Protein AF-A0A1J3DYV0-F1 (afdb_monomer_lite)

Structure (mmCIF, N/CA/C/O backbone):
data_AF-A0A1J3DYV0-F1
#
_entry.id   AF-A0A1J3DYV0-F1
#
loop_
_atom_site.group_PDB
_atom_site.id
_atom_site.type_symbol
_atom_site.label_atom_id
_atom_site.label_alt_id
_atom_site.label_comp_id
_atom_site.label_asym_id
_atom_site.label_entity_id
_atom_site.label_seq_id
_atom_site.pdbx_PDB_ins_code
_atom_site.Cartn_x
_atom_site.Cartn_y
_atom_site.Cartn_z
_atom_site.occupancy
_atom_site.B_iso_or_equiv
_atom_site.auth_seq_id
_atom_site.auth_comp_id
_atom_site.auth_asym_id
_atom_site.auth_atom_id
_atom_site.pdbx_PDB_model_num
ATOM 1 N N . ASP A 1 1 ? 11.019 13.696 -4.417 1.00 54.97 1 ASP A N 1
ATOM 2 C CA . ASP A 1 1 ? 9.734 13.324 -5.037 1.00 54.97 1 ASP A CA 1
ATOM 3 C C . ASP A 1 1 ? 9.587 11.817 -5.025 1.00 54.97 1 ASP A C 1
ATOM 5 O O . ASP A 1 1 ? 10.525 11.134 -5.429 1.00 54.97 1 ASP A O 1
ATOM 9 N N . SER A 1 2 ? 8.481 11.292 -4.488 1.00 62.97 2 SER A N 1
ATOM 10 C CA . SER A 1 2 ? 8.200 9.856 -4.598 1.00 62.97 2 SER A CA 1
ATOM 11 C C . SER A 1 2 ? 7.923 9.525 -6.063 1.00 62.97 2 SER A C 1
ATOM 13 O O . SER A 1 2 ? 7.266 10.290 -6.771 1.00 62.97 2 SER A O 1
ATOM 15 N N . LYS A 1 3 ? 8.427 8.380 -6.523 1.00 86.19 3 LYS A N 1
ATOM 16 C CA . LYS A 1 3 ? 8.192 7.876 -7.886 1.00 86.19 3 LYS A CA 1
ATOM 17 C C . LYS A 1 3 ? 6.800 7.263 -8.059 1.00 86.19 3 LYS A C 1
ATOM 19 O O . LYS A 1 3 ? 6.514 6.655 -9.086 1.00 86.19 3 LYS A O 1
ATOM 24 N N . ILE A 1 4 ? 5.952 7.388 -7.041 1.00 93.19 4 ILE A N 1
ATOM 25 C CA . ILE A 1 4 ? 4.646 6.757 -6.948 1.00 93.19 4 ILE A CA 1
ATOM 26 C C . ILE A 1 4 ? 3.616 7.847 -6.673 1.00 93.19 4 ILE A C 1
ATOM 28 O O . ILE A 1 4 ? 3.793 8.678 -5.782 1.00 93.19 4 ILE A O 1
ATOM 32 N N . THR A 1 5 ? 2.529 7.839 -7.436 1.00 94.25 5 THR A N 1
ATOM 33 C CA . THR A 1 5 ? 1.437 8.807 -7.306 1.00 94.25 5 THR A CA 1
ATOM 34 C C . THR A 1 5 ? 0.112 8.093 -7.093 1.00 94.25 5 THR A C 1
ATOM 36 O O . THR A 1 5 ? -0.112 7.015 -7.639 1.00 94.25 5 THR A O 1
ATOM 39 N N . VAL A 1 6 ? -0.775 8.686 -6.291 1.00 96.12 6 VAL A N 1
ATOM 40 C CA . VAL A 1 6 ? -2.171 8.239 -6.207 1.00 96.12 6 VAL A CA 1
ATOM 41 C C . VAL A 1 6 ? -2.878 8.700 -7.477 1.00 96.12 6 VAL A C 1
ATOM 43 O O . VAL A 1 6 ? -2.861 9.889 -7.793 1.00 96.12 6 VAL A O 1
ATOM 46 N N . VAL A 1 7 ? -3.464 7.762 -8.218 1.00 96.88 7 VAL A N 1
ATOM 47 C CA . VAL A 1 7 ? -4.127 8.037 -9.506 1.00 96.88 7 VAL A CA 1
ATOM 48 C C . VAL A 1 7 ? -5.647 7.951 -9.420 1.00 96.88 7 VAL A C 1
ATOM 50 O O . VAL A 1 7 ? -6.337 8.527 -10.260 1.00 96.88 7 VAL A O 1
ATOM 53 N N . SER A 1 8 ? -6.174 7.279 -8.398 1.00 97.44 8 SER A N 1
ATOM 54 C CA . SER A 1 8 ? -7.605 7.228 -8.121 1.00 97.44 8 SER A CA 1
ATOM 55 C C . SER A 1 8 ? -7.879 6.828 -6.677 1.00 97.44 8 SER A C 1
ATOM 57 O O . SER A 1 8 ? -7.126 6.064 -6.070 1.00 97.44 8 SER A O 1
ATOM 59 N N . GLU A 1 9 ? -8.990 7.330 -6.151 1.00 98.19 9 GLU A N 1
ATOM 60 C CA . GLU A 1 9 ? -9.508 7.017 -4.822 1.00 98.19 9 GLU A CA 1
ATOM 61 C C . GLU A 1 9 ? -11.019 6.783 -4.930 1.00 98.19 9 GLU A C 1
ATOM 63 O O . GLU A 1 9 ? -11.703 7.438 -5.723 1.00 98.19 9 GLU A O 1
ATOM 68 N N . TRP A 1 10 ? -11.531 5.843 -4.139 1.00 98.12 10 TRP A N 1
ATOM 69 C CA . TRP A 1 10 ? -12.952 5.533 -4.048 1.00 98.12 10 TRP A CA 1
ATOM 70 C C . TRP A 1 10 ? -13.352 5.377 -2.587 1.00 98.12 10 TRP A C 1
ATOM 72 O O . TRP A 1 10 ? -12.888 4.468 -1.900 1.00 98.12 10 TRP A O 1
ATOM 82 N N . ASP A 1 11 ? -14.258 6.241 -2.144 1.00 96.56 11 ASP A N 1
ATOM 83 C CA . ASP A 1 11 ? -14.919 6.140 -0.850 1.00 96.56 11 ASP A CA 1
ATOM 84 C C . ASP A 1 11 ? -16.307 5.527 -1.027 1.00 96.56 11 ASP A C 1
ATOM 86 O O . ASP A 1 11 ? -17.119 5.993 -1.832 1.00 96.56 11 ASP A O 1
ATOM 90 N N . ALA A 1 12 ? -16.596 4.492 -0.247 1.00 93.25 12 ALA A N 1
ATOM 91 C CA . ALA A 1 12 ? -17.908 3.874 -0.176 1.00 93.25 12 ALA A CA 1
ATOM 92 C C . ALA A 1 12 ? -18.292 3.619 1.283 1.00 93.25 12 ALA A C 1
ATOM 94 O O . ALA A 1 12 ? -17.478 3.701 2.204 1.00 93.25 12 ALA A O 1
ATOM 95 N N . THR A 1 13 ? -19.566 3.315 1.524 1.00 94.88 13 THR A N 1
ATOM 96 C CA . THR A 1 13 ? -20.022 3.011 2.881 1.00 94.88 13 THR A CA 1
ATOM 97 C C . THR A 1 13 ? -19.311 1.763 3.402 1.00 94.88 13 THR A C 1
ATOM 99 O O . THR A 1 13 ? -19.543 0.660 2.915 1.00 94.88 13 THR A O 1
ATOM 102 N N . GLY A 1 14 ? -18.457 1.954 4.407 1.00 94.06 14 GLY A N 1
ATOM 103 C CA . GLY A 1 14 ? -17.727 0.885 5.086 1.00 94.06 14 GLY A CA 1
ATOM 104 C C . GLY A 1 14 ? -16.347 0.560 4.512 1.00 94.06 14 GLY A C 1
ATOM 105 O O . GLY A 1 14 ? -15.628 -0.192 5.159 1.00 94.06 14 GLY A O 1
ATOM 106 N N . PHE A 1 15 ? -15.941 1.123 3.367 1.00 97.06 15 PHE A N 1
ATOM 107 C CA . PHE A 1 15 ? -14.611 0.856 2.809 1.00 97.06 15 PHE A CA 1
ATOM 108 C C . PHE A 1 15 ? -14.039 2.015 1.982 1.00 97.06 15 PHE A C 1
ATOM 110 O O . PHE A 1 15 ? -14.771 2.848 1.447 1.00 97.06 15 PHE A O 1
ATOM 117 N N . HIS A 1 16 ? -12.714 2.027 1.851 1.00 98.19 16 HIS A N 1
ATOM 118 C CA . HIS A 1 16 ? -11.961 2.955 1.012 1.00 98.19 16 HIS A CA 1
ATOM 119 C C . HIS A 1 16 ? -10.954 2.188 0.151 1.00 98.19 16 HIS A C 1
ATOM 121 O O . HIS A 1 16 ? -10.327 1.233 0.613 1.00 98.19 16 HIS A O 1
ATOM 127 N N . VAL A 1 17 ? -10.778 2.613 -1.099 1.00 98.38 17 VAL A N 1
ATOM 128 C CA . VAL A 1 17 ? -9.770 2.060 -2.012 1.00 98.38 17 VAL A CA 1
ATOM 129 C C . VAL A 1 17 ? -8.953 3.194 -2.607 1.00 98.38 17 VAL A C 1
ATOM 131 O O . VAL A 1 17 ? -9.521 4.175 -3.079 1.00 98.38 17 VAL A O 1
ATOM 134 N N . ALA A 1 18 ? -7.634 3.026 -2.662 1.00 98.50 18 ALA A N 1
ATOM 135 C CA . ALA A 1 18 ? -6.744 3.923 -3.389 1.00 98.50 18 ALA A CA 1
ATOM 136 C C . ALA A 1 18 ? -5.847 3.132 -4.344 1.00 98.50 18 ALA A C 1
ATOM 138 O O . ALA A 1 18 ? -5.320 2.072 -3.997 1.00 98.50 18 ALA A O 1
ATOM 139 N N . GLN A 1 19 ? -5.670 3.657 -5.554 1.00 98.44 19 GLN A N 1
ATOM 140 C CA . GLN A 1 19 ? -4.741 3.125 -6.542 1.00 98.44 19 GLN A CA 1
ATOM 141 C C . GLN A 1 19 ? -3.520 4.031 -6.631 1.00 98.44 19 GLN A C 1
ATOM 143 O O . GLN A 1 19 ? -3.625 5.245 -6.823 1.00 98.44 19 GLN A O 1
ATOM 148 N N . PHE A 1 20 ? -2.356 3.407 -6.565 1.00 97.75 20 PHE A N 1
ATOM 149 C CA . PHE A 1 20 ? -1.065 4.036 -6.753 1.00 97.75 20 PHE A CA 1
ATOM 150 C C . PHE A 1 20 ? -0.485 3.576 -8.079 1.00 97.75 20 PHE A C 1
ATOM 152 O O . PHE A 1 20 ? -0.674 2.424 -8.472 1.00 97.75 20 PHE A O 1
ATOM 159 N N . LYS A 1 21 ? 0.260 4.452 -8.745 1.00 96.25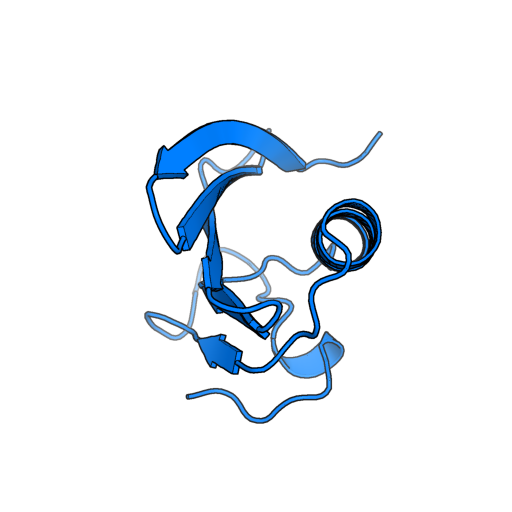 21 LYS A N 1
ATOM 160 C CA . LYS A 1 21 ? 0.966 4.135 -9.980 1.00 96.25 21 LYS A CA 1
ATOM 161 C C . LYS A 1 21 ? 2.410 4.610 -9.906 1.00 96.25 21 LYS A C 1
ATOM 163 O O . LYS A 1 21 ? 2.665 5.731 -9.465 1.00 96.25 21 LYS A O 1
ATOM 168 N N . THR A 1 22 ? 3.345 3.788 -10.377 1.00 94.06 22 THR A N 1
ATOM 169 C CA . THR A 1 22 ? 4.714 4.253 -10.635 1.00 94.06 22 THR A CA 1
ATOM 170 C C . THR A 1 22 ? 4.742 5.194 -11.836 1.00 94.06 22 THR A C 1
ATOM 172 O O . THR A 1 22 ? 4.087 4.961 -12.857 1.00 94.06 22 THR A O 1
ATOM 175 N N . ASN A 1 23 ? 5.525 6.263 -11.738 1.00 88.25 23 ASN A N 1
ATOM 176 C CA . ASN A 1 23 ? 5.621 7.252 -12.806 1.00 88.25 23 ASN A CA 1
ATOM 177 C C . ASN A 1 23 ? 6.292 6.665 -14.058 1.00 88.25 23 ASN A C 1
ATOM 179 O O . ASN A 1 23 ? 5.938 7.036 -15.175 1.00 88.25 23 ASN A O 1
ATOM 183 N N . GLU A 1 24 ? 7.228 5.730 -13.879 1.00 84.88 24 GLU A N 1
ATOM 184 C CA . GLU A 1 24 ? 8.057 5.210 -14.965 1.00 84.88 24 GLU A CA 1
ATOM 185 C C . GLU A 1 24 ? 7.587 3.862 -15.530 1.00 84.88 24 GLU A C 1
ATOM 187 O O . GLU A 1 24 ? 7.745 3.632 -16.726 1.00 84.88 24 GLU A O 1
ATOM 192 N N . LEU A 1 25 ? 7.029 2.965 -14.705 1.00 76.94 25 LEU A N 1
ATOM 193 C CA . LEU A 1 25 ? 6.873 1.545 -15.071 1.00 76.94 25 LEU A CA 1
ATOM 194 C C . LEU A 1 25 ? 5.431 1.049 -15.232 1.00 76.94 25 LEU A C 1
ATOM 196 O O . LEU A 1 25 ? 5.231 -0.143 -15.415 1.00 76.94 25 LEU A O 1
ATOM 200 N N . ALA A 1 26 ? 4.415 1.915 -15.211 1.00 90.62 26 ALA A N 1
ATOM 201 C CA . ALA A 1 26 ? 3.007 1.491 -15.315 1.00 90.62 26 ALA A CA 1
ATOM 202 C C . ALA A 1 26 ? 2.626 0.347 -14.345 1.00 90.62 26 ALA A C 1
ATOM 204 O O . ALA A 1 26 ? 1.715 -0.431 -14.621 1.00 90.62 26 ALA A O 1
ATOM 205 N N . ILE A 1 27 ? 3.311 0.279 -13.200 1.00 95.31 27 ILE A N 1
ATOM 206 C CA . ILE A 1 27 ? 3.017 -0.659 -12.119 1.00 95.31 27 ILE A CA 1
ATOM 207 C C . ILE A 1 27 ? 1.956 -0.029 -11.241 1.00 95.31 27 ILE A C 1
ATOM 209 O O . ILE A 1 27 ? 2.048 1.159 -10.916 1.00 95.31 27 ILE A O 1
ATOM 213 N N . PHE A 1 28 ? 0.979 -0.834 -10.846 1.00 96.88 28 PHE A N 1
ATOM 214 C CA . PHE A 1 28 ? -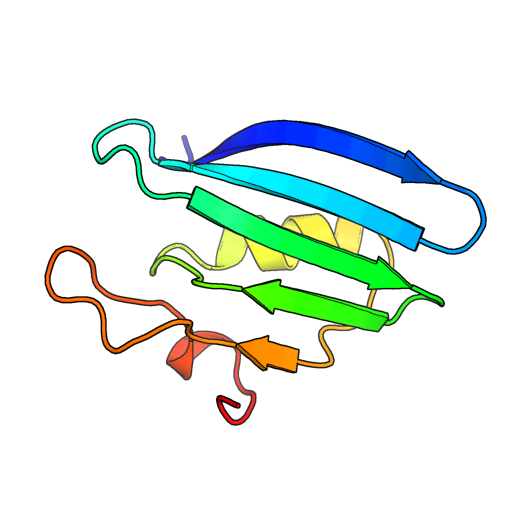0.111 -0.405 -9.992 1.00 96.88 28 PHE A CA 1
ATOM 215 C C . PHE A 1 28 ? -0.074 -1.154 -8.667 1.00 96.88 28 PHE A C 1
ATOM 217 O O . PHE A 1 28 ? -0.000 -2.378 -8.644 1.00 96.88 28 PHE A O 1
ATOM 224 N N . THR A 1 29 ? -0.168 -0.400 -7.578 1.00 97.94 29 THR A N 1
ATOM 225 C CA . THR A 1 29 ? -0.358 -0.927 -6.224 1.00 97.94 29 THR A CA 1
ATOM 226 C C . THR A 1 29 ? -1.736 -0.495 -5.751 1.00 97.94 29 THR A C 1
ATOM 228 O O . THR A 1 29 ? -2.156 0.632 -6.027 1.00 97.94 29 THR A O 1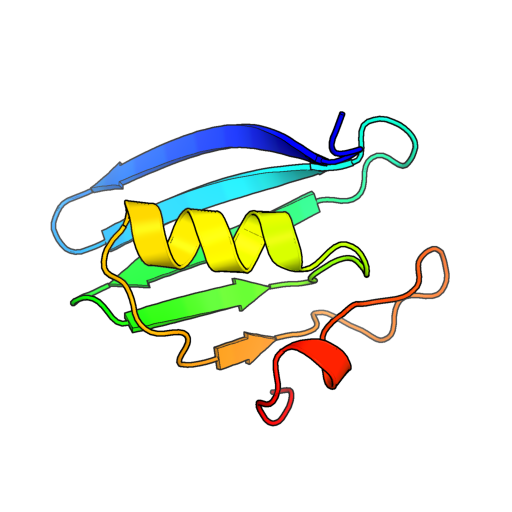
ATOM 231 N N . TYR A 1 30 ? -2.426 -1.355 -5.009 1.00 98.38 30 TYR A N 1
ATOM 232 C CA . TYR A 1 30 ? -3.725 -1.014 -4.433 1.00 98.38 30 TYR A CA 1
ATOM 233 C C . TYR A 1 30 ? -3.670 -1.018 -2.916 1.00 98.38 30 TYR A C 1
ATOM 235 O O . TYR A 1 30 ? -3.079 -1.900 -2.298 1.00 98.38 30 TYR A O 1
ATOM 243 N N . TYR A 1 31 ? -4.331 -0.030 -2.337 1.00 98.44 31 TYR A N 1
ATOM 244 C CA . TYR A 1 31 ? -4.683 0.038 -0.933 1.00 98.44 31 TY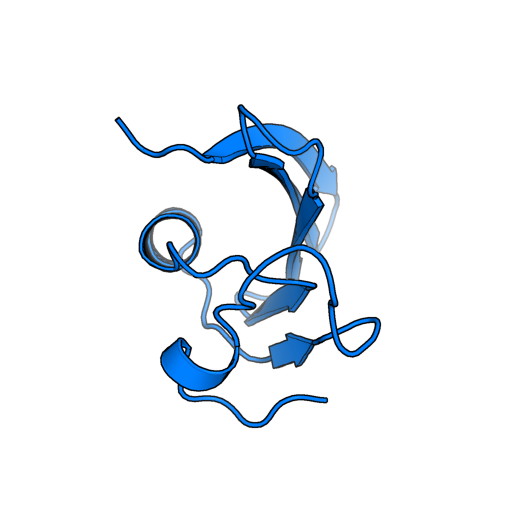R A CA 1
ATOM 245 C C . TYR A 1 31 ? -6.179 -0.219 -0.808 1.00 98.44 31 TYR A C 1
ATOM 247 O O . TYR A 1 31 ? -6.967 0.410 -1.516 1.00 98.44 31 TYR A O 1
ATOM 255 N N . VAL A 1 32 ? -6.567 -1.119 0.088 1.00 98.25 32 VAL A N 1
ATOM 256 C CA . VAL A 1 32 ? -7.970 -1.417 0.393 1.00 98.25 32 VAL A CA 1
ATOM 257 C C . VAL A 1 32 ? -8.142 -1.376 1.900 1.00 98.25 32 VAL A C 1
ATOM 259 O O . VAL A 1 32 ? -7.433 -2.078 2.609 1.00 98.25 32 VAL A O 1
ATOM 262 N N . GLU A 1 33 ? -9.081 -0.577 2.387 1.00 98.19 33 GLU A N 1
ATOM 263 C CA . GLU A 1 33 ? -9.334 -0.366 3.810 1.00 98.19 33 GLU A CA 1
ATOM 264 C C . GLU A 1 33 ? -10.799 -0.601 4.148 1.00 98.19 33 GLU A C 1
ATOM 266 O O . GLU A 1 33 ? -11.690 -0.159 3.427 1.00 98.19 33 GLU A O 1
ATOM 271 N N . SER A 1 34 ? -11.037 -1.244 5.287 1.00 97.88 34 SER A N 1
ATOM 272 C CA . SER A 1 34 ? -12.345 -1.366 5.924 1.00 97.88 34 SER A CA 1
ATOM 273 C C . SER A 1 34 ? -12.142 -1.421 7.435 1.00 97.88 34 SER A C 1
ATOM 275 O O . SER A 1 34 ? -11.243 -2.109 7.910 1.00 97.88 34 SER A O 1
ATOM 277 N N . ASP A 1 35 ? -12.980 -0.712 8.193 1.00 96.81 35 ASP A N 1
ATOM 278 C CA . ASP A 1 35 ? -12.948 -0.705 9.668 1.00 96.81 35 ASP A CA 1
ATOM 279 C C . ASP A 1 35 ? -11.551 -0.409 10.268 1.00 96.81 35 ASP A C 1
ATOM 281 O O . ASP A 1 35 ? -11.079 -1.057 11.201 1.00 96.81 35 ASP A O 1
ATOM 285 N N . GLY A 1 36 ? -10.824 0.542 9.666 1.00 97.25 36 GLY A N 1
ATOM 286 C CA . GLY A 1 36 ? -9.477 0.928 10.102 1.00 97.25 36 GLY A CA 1
ATOM 287 C C . GLY A 1 36 ? -8.399 -0.147 9.903 1.00 97.25 36 GLY A C 1
ATOM 288 O O . GLY A 1 36 ? -7.275 0.031 10.370 1.00 97.25 36 GLY A O 1
ATOM 289 N N . GLN A 1 37 ? -8.706 -1.249 9.218 1.00 98.12 37 GLN A N 1
ATOM 290 C CA . GLN A 1 37 ? -7.744 -2.262 8.786 1.00 98.12 37 GLN A CA 1
ATOM 291 C C . GLN A 1 37 ? -7.521 -2.131 7.283 1.00 98.12 37 GLN A C 1
ATOM 293 O O . GLN A 1 37 ? -8.473 -1.932 6.529 1.00 98.12 37 GLN A O 1
ATOM 298 N N . ALA A 1 38 ? -6.275 -2.268 6.842 1.00 98.06 38 ALA A N 1
ATOM 299 C CA . ALA A 1 38 ? -5.916 -2.102 5.443 1.00 98.06 38 ALA A CA 1
ATOM 300 C C . ALA A 1 38 ? -5.078 -3.256 4.894 1.00 98.06 38 ALA A C 1
ATOM 302 O O . ALA A 1 38 ? -4.237 -3.836 5.585 1.00 98.06 38 ALA A O 1
ATOM 303 N N . ALA A 1 39 ? -5.286 -3.540 3.614 1.00 97.75 39 ALA A N 1
ATOM 304 C CA . ALA A 1 39 ? -4.463 -4.411 2.799 1.00 97.75 39 ALA A CA 1
ATOM 305 C C . ALA A 1 39 ? -3.706 -3.585 1.753 1.00 97.75 39 ALA A C 1
ATOM 307 O O . ALA A 1 39 ? -4.276 -2.673 1.146 1.00 97.75 39 ALA A O 1
ATOM 308 N N . ILE A 1 40 ? -2.440 -3.932 1.517 1.00 98.12 40 ILE A N 1
ATOM 309 C CA . ILE A 1 40 ? -1.653 -3.413 0.392 1.00 98.12 40 ILE A CA 1
ATOM 310 C C . ILE A 1 40 ? -1.380 -4.559 -0.584 1.00 98.12 40 ILE A C 1
ATOM 312 O O . ILE A 1 40 ? -0.830 -5.592 -0.203 1.00 98.12 40 ILE A O 1
ATOM 316 N N . ILE A 1 41 ? -1.757 -4.364 -1.844 1.00 98.06 41 ILE A N 1
ATOM 317 C CA . ILE A 1 41 ? -1.663 -5.356 -2.919 1.00 98.06 41 ILE A CA 1
ATOM 318 C C . ILE A 1 41 ? -0.597 -4.913 -3.916 1.00 98.06 41 ILE A C 1
ATOM 320 O O . ILE A 1 41 ? -0.688 -3.806 -4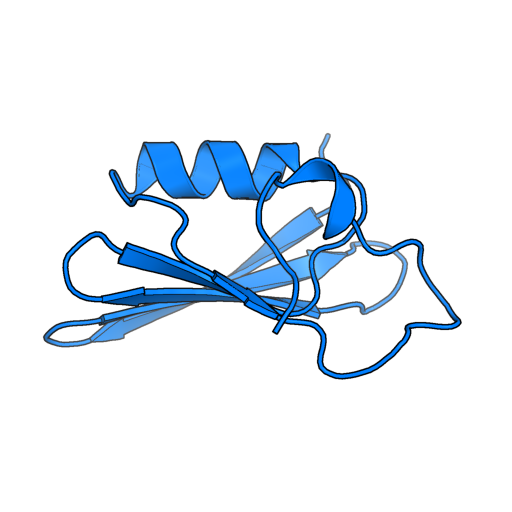.447 1.00 98.06 41 ILE A O 1
ATOM 324 N N . ASP A 1 42 ? 0.371 -5.788 -4.186 1.00 97.00 42 ASP A N 1
ATOM 325 C CA . ASP A 1 42 ? 1.516 -5.550 -5.073 1.00 97.00 42 ASP A CA 1
ATOM 326 C C . ASP A 1 42 ? 2.318 -4.281 -4.719 1.00 97.00 42 ASP A C 1
ATOM 328 O O . ASP A 1 42 ? 2.495 -3.389 -5.556 1.00 97.00 42 ASP A O 1
ATOM 332 N N . PRO A 1 43 ? 2.813 -4.149 -3.470 1.00 96.38 43 PRO A N 1
ATOM 333 C CA . PRO A 1 43 ? 3.631 -3.006 -3.087 1.00 96.38 43 PRO A CA 1
ATOM 334 C C . PRO A 1 43 ? 4.948 -2.987 -3.859 1.00 96.38 43 PRO A C 1
ATOM 336 O O . PRO A 1 43 ? 5.682 -3.978 -3.900 1.00 96.38 43 PRO A O 1
ATOM 339 N N . THR A 1 44 ? 5.306 -1.823 -4.388 1.00 94.94 44 THR A N 1
ATOM 340 C CA . THR A 1 44 ? 6.664 -1.558 -4.881 1.00 94.94 44 THR A CA 1
ATOM 341 C C . THR A 1 44 ? 7.641 -1.327 -3.719 1.00 94.94 44 THR A C 1
ATOM 343 O O . THR A 1 44 ? 7.233 -1.236 -2.561 1.00 94.94 44 THR A O 1
ATOM 346 N N . PHE A 1 45 ? 8.944 -1.261 -4.006 1.00 92.88 45 PHE A N 1
ATOM 347 C CA . PHE A 1 45 ? 9.979 -1.169 -2.969 1.00 92.88 45 PHE A CA 1
ATOM 348 C C . PHE A 1 45 ? 9.981 0.142 -2.160 1.00 92.88 45 PHE A C 1
ATOM 350 O O . PHE A 1 45 ? 10.419 0.139 -1.013 1.00 92.88 45 PHE A O 1
ATOM 357 N N . ASP A 1 46 ? 9.502 1.261 -2.717 1.00 92.75 46 ASP A N 1
ATOM 358 C CA . ASP A 1 46 ? 9.393 2.532 -1.979 1.00 92.75 46 ASP A CA 1
ATOM 359 C C . ASP A 1 46 ? 8.154 2.514 -1.068 1.00 92.75 46 ASP A C 1
ATOM 361 O O . ASP A 1 46 ? 7.117 3.100 -1.370 1.00 92.75 46 ASP A O 1
ATOM 365 N N . ILE A 1 47 ? 8.248 1.782 0.046 1.00 94.44 47 ILE A N 1
ATOM 366 C CA . ILE A 1 47 ? 7.096 1.484 0.909 1.00 94.44 47 ILE A CA 1
ATOM 367 C C . ILE A 1 47 ? 6.602 2.669 1.747 1.00 94.44 47 ILE A C 1
ATOM 369 O O . ILE A 1 47 ? 5.490 2.627 2.277 1.00 94.44 47 ILE A O 1
ATOM 373 N N . ASN A 1 48 ? 7.408 3.727 1.880 1.00 95.25 48 ASN A N 1
ATOM 374 C CA . ASN A 1 48 ? 7.087 4.866 2.742 1.00 95.25 48 ASN A CA 1
ATOM 375 C C . ASN A 1 48 ? 5.801 5.566 2.298 1.00 95.25 48 ASN A C 1
ATOM 377 O O . ASN A 1 48 ? 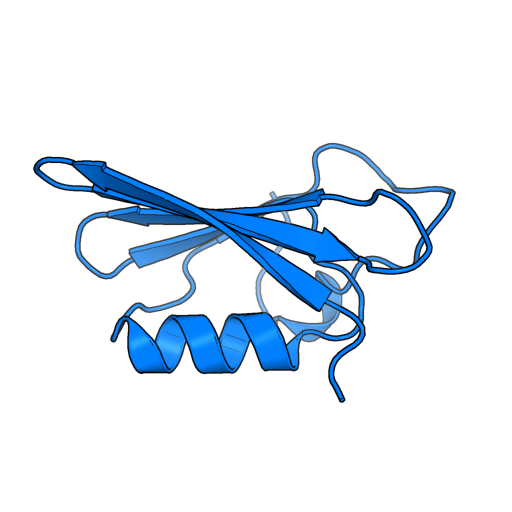5.018 5.986 3.147 1.00 95.25 48 ASN A O 1
ATOM 381 N N . VAL A 1 49 ? 5.533 5.607 0.986 1.00 95.56 49 VAL A N 1
ATOM 382 C CA . VAL A 1 49 ? 4.290 6.177 0.448 1.00 95.56 49 VAL A CA 1
ATOM 383 C C . VAL A 1 49 ? 3.055 5.470 1.010 1.00 95.56 49 VAL A C 1
ATOM 385 O O . VAL A 1 49 ? 2.069 6.126 1.341 1.00 95.56 49 VAL A O 1
ATOM 388 N N . TYR A 1 50 ? 3.118 4.149 1.196 1.00 96.19 50 TYR A N 1
ATOM 389 C CA . TYR A 1 50 ? 2.005 3.376 1.737 1.00 96.19 50 TYR A CA 1
ATOM 390 C C . TYR A 1 50 ? 1.902 3.527 3.258 1.00 96.19 50 TYR A C 1
ATOM 392 O O . TYR A 1 50 ? 0.799 3.659 3.784 1.00 96.19 50 TYR A O 1
ATOM 400 N N . LEU A 1 51 ? 3.037 3.567 3.967 1.00 96.56 51 LEU A N 1
ATOM 401 C CA . LEU A 1 51 ? 3.072 3.808 5.416 1.00 96.56 51 LEU A CA 1
ATOM 402 C C . LEU A 1 51 ? 2.511 5.185 5.783 1.00 96.56 51 LEU A C 1
ATOM 404 O O . LEU A 1 51 ? 1.782 5.321 6.765 1.00 96.56 51 LEU A O 1
ATOM 408 N N . ASP A 1 52 ? 2.827 6.207 4.995 1.00 97.06 52 ASP A N 1
ATOM 409 C CA . ASP A 1 52 ? 2.302 7.549 5.216 1.00 97.06 52 ASP A CA 1
ATOM 410 C C . ASP A 1 52 ? 0.822 7.647 4.827 1.00 97.06 52 ASP A C 1
ATOM 412 O O . ASP A 1 52 ? 0.057 8.333 5.509 1.00 97.06 52 ASP A O 1
ATOM 416 N N . PHE A 1 53 ? 0.381 6.894 3.812 1.00 97.25 53 PHE A N 1
ATOM 417 C CA . PHE A 1 53 ? -1.039 6.785 3.476 1.00 97.25 53 PHE A CA 1
ATOM 418 C C . PHE A 1 53 ? -1.848 6.106 4.593 1.00 97.25 53 PHE A C 1
ATOM 420 O O . PHE A 1 53 ? -2.876 6.640 5.004 1.00 97.25 53 PHE A O 1
ATOM 427 N N . LEU A 1 54 ? -1.346 5.002 5.163 1.00 97.88 54 LEU A N 1
ATOM 428 C CA . LEU A 1 54 ? -1.929 4.336 6.338 1.00 97.88 54 LEU A CA 1
ATOM 429 C C . LEU A 1 54 ? -2.100 5.309 7.513 1.00 97.88 54 LEU A C 1
ATOM 431 O O . LEU A 1 54 ? -3.186 5.410 8.082 1.00 97.88 54 LEU A O 1
ATOM 435 N N . LYS A 1 55 ? -1.057 6.091 7.834 1.00 98.00 55 LYS A N 1
ATOM 436 C CA . LYS A 1 55 ? -1.124 7.121 8.889 1.00 98.00 55 LYS A CA 1
ATOM 437 C C . LYS A 1 55 ? -2.166 8.194 8.576 1.00 98.00 55 LYS A C 1
ATOM 439 O O . LYS A 1 55 ? -2.957 8.531 9.451 1.00 98.00 55 LYS A O 1
ATOM 444 N N . LYS A 1 56 ? -2.194 8.712 7.339 1.00 97.62 56 LYS A N 1
ATOM 445 C CA . LYS A 1 56 ? -3.188 9.706 6.886 1.00 97.62 56 LYS A CA 1
ATOM 446 C C . LYS A 1 56 ? -4.615 9.183 7.070 1.00 97.62 56 LYS A C 1
ATOM 448 O O . LYS A 1 56 ? -5.499 9.938 7.463 1.00 97.62 56 LYS A O 1
ATOM 453 N N . ARG A 1 57 ? -4.821 7.896 6.795 1.00 97.12 57 ARG A N 1
ATOM 454 C CA . ARG A 1 57 ? -6.101 7.196 6.926 1.00 97.12 57 ARG A CA 1
ATOM 455 C C . ARG A 1 57 ? -6.418 6.733 8.351 1.00 97.12 57 ARG A C 1
ATOM 457 O O . ARG A 1 57 ? -7.539 6.318 8.606 1.00 97.12 57 ARG A O 1
ATOM 464 N N . SER A 1 58 ? -5.466 6.834 9.285 1.00 97.56 58 SER A N 1
ATOM 465 C CA . SER A 1 58 ? -5.560 6.221 10.620 1.00 97.56 58 SER A CA 1
ATOM 466 C C . SER A 1 58 ? -5.872 4.718 10.561 1.00 97.56 58 SER A C 1
ATOM 468 O O . SER A 1 58 ? -6.582 4.188 11.412 1.00 97.56 58 SER A O 1
ATOM 470 N N . ALA A 1 59 ? -5.334 4.036 9.547 1.00 98.12 59 ALA A N 1
ATOM 471 C CA . ALA A 1 59 ? -5.534 2.615 9.319 1.00 98.12 59 ALA A CA 1
ATOM 472 C C . ALA A 1 59 ? -4.302 1.803 9.734 1.00 98.12 59 ALA A C 1
ATOM 474 O O . ALA A 1 59 ? -3.157 2.250 9.623 1.00 98.12 59 ALA A O 1
ATOM 475 N N . THR A 1 60 ? -4.544 0.581 10.193 1.00 97.94 60 THR A N 1
ATOM 476 C CA . THR A 1 60 ? -3.511 -0.393 10.542 1.00 97.94 60 THR A CA 1
ATOM 477 C C . THR A 1 60 ? -3.309 -1.348 9.377 1.00 97.94 60 THR A C 1
ATOM 479 O O . THR A 1 60 ? -4.273 -1.890 8.837 1.00 97.94 60 THR A O 1
ATOM 482 N N . LEU A 1 61 ? -2.054 -1.571 8.986 1.00 97.69 61 LEU A N 1
ATOM 483 C CA . LEU A 1 61 ? -1.737 -2.570 7.975 1.00 97.69 61 LEU A CA 1
ATOM 484 C C . LEU A 1 61 ? -2.006 -3.964 8.548 1.00 97.69 61 LEU A C 1
ATOM 486 O O . LEU A 1 61 ? -1.356 -4.375 9.506 1.00 97.69 61 LEU A O 1
ATOM 490 N N . ALA A 1 62 ? -2.959 -4.670 7.952 1.00 96.50 62 ALA A N 1
ATOM 491 C CA . ALA A 1 62 ? -3.370 -6.009 8.354 1.00 96.50 62 ALA A CA 1
ATOM 492 C C . ALA A 1 62 ? -2.858 -7.084 7.390 1.00 96.50 62 ALA A C 1
ATOM 494 O O . ALA A 1 62 ? -2.631 -8.222 7.797 1.00 96.50 62 ALA A O 1
ATOM 495 N N . LEU A 1 63 ? -2.684 -6.731 6.111 1.00 96.19 63 LEU A N 1
ATOM 496 C CA . LEU A 1 63 ? -2.337 -7.679 5.059 1.00 96.19 63 LEU A CA 1
ATOM 497 C C . LEU A 1 63 ? -1.425 -7.057 4.002 1.00 96.19 63 LEU A C 1
ATOM 499 O O . LEU A 1 63 ? -1.631 -5.924 3.564 1.00 96.19 63 LEU A O 1
ATOM 503 N N . VAL A 1 64 ? -0.464 -7.850 3.534 1.00 97.19 64 VAL A N 1
ATOM 504 C CA . VAL A 1 64 ? 0.280 -7.584 2.303 1.00 97.19 64 VAL A CA 1
ATOM 505 C C . VAL A 1 64 ? 0.074 -8.762 1.364 1.00 97.19 64 VAL A C 1
ATOM 507 O O . VAL A 1 64 ? 0.325 -9.903 1.745 1.00 97.19 64 VAL A O 1
ATOM 510 N N . PHE A 1 65 ? -0.392 -8.481 0.151 1.00 95.81 65 PHE A N 1
ATOM 511 C CA . PHE A 1 65 ? -0.718 -9.498 -0.845 1.00 95.81 65 PHE A CA 1
ATOM 512 C C . PHE A 1 65 ? 0.116 -9.285 -2.106 1.00 95.81 65 PHE A C 1
ATOM 514 O O . PHE A 1 65 ? 0.262 -8.149 -2.569 1.00 95.81 65 PHE A O 1
ATOM 521 N N . LEU A 1 66 ? 0.641 -10.372 -2.669 1.00 95.56 66 LEU A N 1
ATOM 522 C CA . LEU A 1 66 ? 1.213 -10.360 -4.012 1.00 95.56 66 LEU A CA 1
ATOM 523 C C . LEU A 1 66 ? 0.307 -11.144 -4.949 1.00 95.56 66 LEU A C 1
ATOM 525 O O . LEU A 1 66 ? -0.006 -12.301 -4.689 1.00 95.56 66 LEU A O 1
ATOM 529 N N . THR A 1 67 ? -0.050 -10.555 -6.085 1.00 96.19 67 THR A N 1
ATOM 530 C CA . THR A 1 67 ? -0.782 -11.294 -7.122 1.00 96.19 67 THR A CA 1
ATOM 531 C C . THR A 1 67 ? 0.060 -12.427 -7.704 1.00 96.19 67 THR A C 1
ATOM 533 O O . THR A 1 67 ? -0.467 -13.487 -8.037 1.00 96.19 67 THR A O 1
ATOM 536 N N . HIS A 1 68 ? 1.369 -12.200 -7.827 1.00 94.94 68 HIS A N 1
ATOM 537 C CA . HIS A 1 68 ? 2.364 -13.159 -8.288 1.00 94.94 68 HIS A CA 1
ATOM 538 C C . HIS A 1 68 ? 3.772 -12.709 -7.873 1.00 94.94 68 HIS A C 1
ATOM 540 O O . HIS A 1 68 ? 3.973 -11.618 -7.336 1.00 94.94 68 HIS A O 1
ATOM 546 N N . TYR A 1 69 ? 4.776 -13.540 -8.153 1.00 92.56 69 TYR A N 1
ATOM 547 C CA . TYR A 1 69 ? 6.166 -13.102 -8.081 1.00 92.56 69 TYR A CA 1
ATOM 548 C C . TYR A 1 69 ? 6.502 -12.232 -9.290 1.00 92.56 69 TYR A C 1
ATOM 550 O O . TYR A 1 69 ? 6.623 -12.729 -10.409 1.00 92.56 69 TYR A O 1
ATOM 558 N N . HIS A 1 70 ? 6.644 -10.935 -9.035 1.00 93.94 70 HIS A N 1
ATOM 559 C CA . HIS A 1 70 ? 6.950 -9.925 -10.045 1.00 93.94 70 HIS A CA 1
ATOM 560 C C . HIS A 1 70 ? 8.351 -10.129 -10.638 1.00 93.94 70 HIS A C 1
ATOM 562 O O . HIS A 1 70 ? 9.307 -10.427 -9.918 1.00 93.94 70 HIS A O 1
ATOM 568 N N . ALA A 1 71 ? 8.471 -9.973 -11.957 1.00 94.44 71 ALA A N 1
ATOM 569 C CA . ALA A 1 71 ? 9.721 -10.170 -12.710 1.00 94.44 71 ALA A CA 1
ATOM 570 C C . ALA A 1 71 ? 10.344 -8.852 -13.211 1.00 94.44 71 ALA A C 1
ATOM 572 O O . ALA A 1 71 ? 11.457 -8.831 -13.735 1.00 94.44 71 ALA A O 1
ATOM 573 N N . ASP A 1 72 ? 9.605 -7.762 -13.070 1.00 91.19 72 ASP A N 1
ATOM 574 C CA . ASP A 1 72 ? 9.809 -6.451 -13.678 1.00 91.19 72 ASP A CA 1
ATOM 575 C C . ASP A 1 72 ? 10.076 -5.351 -12.641 1.00 91.19 72 ASP A C 1
ATOM 577 O O . ASP A 1 72 ? 10.703 -4.339 -12.963 1.00 91.19 72 ASP A O 1
ATOM 581 N N . PHE A 1 73 ? 9.681 -5.558 -11.382 1.00 91.12 73 PHE A N 1
ATOM 582 C CA . PHE A 1 73 ? 10.056 -4.689 -10.270 1.00 91.12 73 PHE A CA 1
ATOM 583 C C . PHE A 1 73 ? 10.361 -5.468 -8.989 1.00 91.12 73 PHE A C 1
ATOM 585 O O . PHE A 1 73 ? 9.912 -6.592 -8.772 1.00 91.12 73 PHE A O 1
ATOM 592 N N . LEU A 1 74 ? 11.125 -4.831 -8.099 1.00 90.44 74 LEU A N 1
ATOM 593 C CA . LEU A 1 74 ? 11.351 -5.349 -6.758 1.00 90.44 74 LEU A CA 1
ATOM 594 C C . LEU A 1 74 ? 10.144 -5.013 -5.876 1.00 90.44 74 LEU A C 1
ATOM 596 O O . LEU A 1 74 ? 9.901 -3.846 -5.560 1.00 90.44 74 LEU A O 1
ATOM 600 N N . ALA A 1 75 ? 9.391 -6.032 -5.478 1.00 92.19 75 ALA A N 1
ATOM 601 C CA . ALA A 1 75 ? 8.248 -5.851 -4.596 1.00 92.19 75 ALA A CA 1
ATOM 602 C C . ALA A 1 75 ? 8.690 -5.571 -3.145 1.00 92.19 75 ALA A C 1
ATOM 604 O O . ALA A 1 75 ? 9.572 -6.239 -2.608 1.00 92.19 75 ALA A O 1
ATOM 605 N N . GLY A 1 76 ? 8.050 -4.597 -2.495 1.00 92.50 76 GLY A N 1
ATOM 606 C CA . GLY A 1 76 ? 8.367 -4.127 -1.138 1.00 92.50 76 GLY A CA 1
ATOM 607 C C . GLY A 1 76 ? 7.746 -4.953 -0.009 1.00 92.50 76 GLY A C 1
ATOM 608 O O . GLY A 1 76 ? 7.810 -4.559 1.153 1.00 92.50 76 GLY A O 1
ATOM 609 N N . HIS A 1 77 ? 7.134 -6.094 -0.325 1.00 91.00 77 HIS A N 1
ATOM 610 C CA . HIS A 1 77 ? 6.361 -6.898 0.621 1.00 91.00 77 HIS A CA 1
ATOM 611 C C . HIS A 1 77 ? 7.165 -7.352 1.850 1.00 91.00 77 HIS A C 1
ATOM 613 O O . HIS A 1 77 ? 6.643 -7.343 2.959 1.00 91.00 77 HIS A O 1
ATOM 619 N N . THR A 1 78 ? 8.454 -7.667 1.687 1.00 90.44 78 THR A N 1
ATOM 620 C CA . THR A 1 78 ? 9.334 -8.058 2.803 1.00 90.44 78 THR A CA 1
ATOM 621 C C . THR A 1 78 ? 9.657 -6.907 3.754 1.00 90.44 78 THR A C 1
ATOM 623 O O . THR A 1 78 ? 9.944 -7.150 4.924 1.00 90.44 78 THR A O 1
ATOM 626 N N . GLN A 1 79 ? 9.605 -5.656 3.286 1.00 93.69 79 GLN A N 1
ATOM 627 C CA . GLN A 1 79 ? 9.886 -4.484 4.119 1.00 93.69 79 GLN A CA 1
ATOM 628 C C . GLN A 1 79 ? 8.691 -4.059 4.977 1.00 93.69 79 GLN A C 1
ATOM 630 O O . GLN A 1 79 ? 8.882 -3.417 6.006 1.00 93.69 79 GLN A O 1
ATOM 635 N N . LEU A 1 80 ? 7.468 -4.429 4.586 1.00 90.50 80 LEU A N 1
ATOM 636 C CA . LEU A 1 80 ? 6.243 -4.073 5.310 1.00 90.50 80 LEU A CA 1
ATOM 637 C C . LEU A 1 80 ? 6.026 -4.889 6.598 1.00 90.50 80 LEU A C 1
ATOM 639 O O . LEU A 1 80 ? 5.101 -4.600 7.352 1.00 90.50 80 LEU A O 1
ATOM 643 N N . GLY A 1 81 ? 6.884 -5.873 6.884 1.00 82.31 81 GLY A N 1
ATOM 644 C CA . GLY A 1 81 ? 6.942 -6.545 8.187 1.00 82.31 81 GLY A CA 1
ATOM 645 C C . GLY A 1 81 ? 5.802 -7.526 8.481 1.00 82.31 81 GLY A C 1
ATOM 646 O O . GLY A 1 81 ? 5.697 -7.995 9.612 1.00 82.31 81 GLY A O 1
ATOM 647 N N . LEU A 1 82 ? 4.976 -7.860 7.486 1.00 86.19 82 LEU A N 1
ATOM 648 C CA . LEU A 1 82 ? 3.919 -8.867 7.588 1.00 86.19 82 LEU A CA 1
ATOM 649 C C . LEU A 1 82 ? 4.207 -10.078 6.691 1.00 86.19 82 LEU A C 1
ATOM 651 O O . LEU A 1 82 ? 4.877 -9.933 5.664 1.00 86.19 82 LEU A O 1
ATOM 655 N N . PRO A 1 83 ? 3.689 -11.271 7.041 1.00 82.88 83 PRO A N 1
ATOM 656 C CA . PRO A 1 83 ? 3.651 -12.395 6.117 1.00 82.88 83 PRO A CA 1
ATOM 657 C C . PRO A 1 83 ? 2.908 -12.018 4.833 1.00 82.88 83 PRO A C 1
ATOM 659 O O . PRO A 1 83 ? 1.894 -11.320 4.879 1.00 82.88 83 PRO A O 1
ATOM 662 N N . VAL A 1 84 ? 3.406 -12.510 3.701 1.00 82.50 84 VAL A N 1
ATOM 663 C CA . VAL A 1 84 ? 2.715 -12.381 2.417 1.00 82.50 84 VAL A CA 1
ATOM 664 C C . VAL A 1 84 ? 1.676 -13.481 2.306 1.00 82.50 84 VAL A C 1
ATOM 666 O O . VAL A 1 84 ? 1.989 -14.647 2.562 1.00 82.50 84 VAL A O 1
ATOM 669 N N . VAL A 1 85 ? 0.463 -13.088 1.929 1.00 75.31 85 VAL A N 1
ATOM 670 C CA . VAL A 1 85 ? -0.617 -13.999 1.526 1.00 75.31 85 VAL A CA 1
ATOM 671 C C . VAL A 1 85 ? -0.697 -14.053 0.009 1.00 75.31 85 VAL A C 1
ATOM 673 O O . VAL A 1 85 ? -0.366 -13.023 -0.625 1.00 75.31 85 VAL A O 1
#

Radius of gyration: 12.06 Å; chains: 1; bounding box: 31×27×26 Å

pLDDT: mean 93.6, std 7.2, range [54.97, 98.5]

InterPro domains:
  IPR001279 Metallo-beta-lactamase [PF00753] (25-76)
  IPR036866 Ribonuclease Z/Hydroxyacylglutathione hydrolase-like [G3DSA:3.60.15.10] (13-82)
  IPR036866 Ribonuclease Z/Hydroxyacylglutathione hydrolase-like [SSF56281] (26-84)
  IPR051682 Mitochondrial Persulfide Dioxygenase [PTHR43084] (14-80)

Secondary structure (DSSP, 8-state):
--SEEEEEEEEETTEEEEEEEETTT--EEEEEEETTEEEEES-BS-THHHHHHHHHHTPEEEEEE-SS--SSS-B-TTTTTS-B-

Foldseek 3Di:
DDQKDWPDKDDDVFKIKTWIAGNPDRDIWMWIDGPLEIEIEQAAQPCVVVVVVSVVVNHDHDAYEYPDPDPRGDTNSVVVPDDYD

Organism: Noccaea caerulescens (NCBI:txid107243)

Sequence (85 aa):
DSKITVVSEWDATGFHVAQFKTNELAIFTYYVESDGQAAIIDPTFDINVYLDFLKKRSATLALVFLTHYHADFLAGHTQLGLPVV